Protein AF-A0A7X5QS63-F1 (afdb_monomer)

Organism: NCBI:txid345309

Secondary structure (DSSP, 8-state):
-PPPHHHHHHHHHHHHHHHHHHHHH--SHHHHHHHHHHHHHHHHHHS-TTTHHHHHHHHHHHHHHTT------------

Sequence (79 aa):
MAFTREQLTARLEALDGALPRLRAEYPDDDEFWNAFASEADFAIECAGSDDYDWVNAQVDALLHKHGIEVRGDESPTDG

Structure (mmCIF, N/CA/C/O backbone):
data_AF-A0A7X5QS63-F1
#
_entry.id   AF-A0A7X5QS63-F1
#
loop_
_atom_site.group_PDB
_atom_site.id
_atom_site.type_symbol
_atom_site.label_atom_id
_atom_site.label_alt_id
_atom_site.label_comp_id
_atom_site.label_asym_id
_atom_site.label_entity_id
_atom_site.label_seq_id
_atom_site.pdbx_PDB_ins_code
_atom_site.Cartn_x
_atom_site.Cartn_y
_atom_site.Cartn_z
_atom_site.occupancy
_atom_site.B_iso_or_equiv
_atom_site.auth_seq_id
_atom_site.auth_comp_id
_atom_site.auth_asym_id
_atom_site.auth_atom_id
_atom_site.pdbx_PDB_model_num
ATOM 1 N N . MET A 1 1 ? 2.362 1.814 -21.147 1.00 67.06 1 MET A N 1
ATOM 2 C CA . MET A 1 1 ? 3.705 1.291 -20.819 1.00 67.06 1 MET A CA 1
ATOM 3 C C . MET A 1 1 ? 3.643 0.854 -19.374 1.00 67.06 1 MET A C 1
ATOM 5 O O . MET A 1 1 ? 3.155 1.643 -18.578 1.00 67.06 1 MET A O 1
ATOM 9 N N . ALA A 1 2 ? 4.054 -0.375 -19.070 1.00 84.31 2 ALA A N 1
ATOM 10 C CA . ALA A 1 2 ? 4.118 -0.853 -17.693 1.00 84.31 2 ALA A CA 1
ATOM 11 C C . ALA A 1 2 ? 5.239 -0.137 -16.928 1.00 84.31 2 ALA A C 1
ATOM 13 O O . ALA A 1 2 ? 6.243 0.269 -17.525 1.00 84.31 2 ALA A O 1
ATOM 14 N N . PHE A 1 3 ? 5.059 0.032 -15.624 1.00 88.12 3 PHE A N 1
ATOM 15 C CA . PHE A 1 3 ? 6.096 0.550 -14.743 1.00 88.12 3 PHE A CA 1
ATOM 16 C C . PHE A 1 3 ? 7.238 -0.457 -14.624 1.00 88.12 3 PHE A C 1
ATOM 18 O O . PHE A 1 3 ? 7.053 -1.663 -14.766 1.00 88.12 3 PHE A O 1
ATOM 25 N N . THR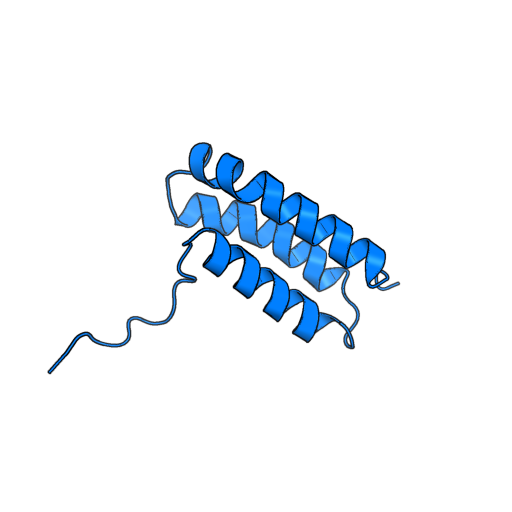 A 1 4 ? 8.443 0.048 -14.371 1.00 90.88 4 THR A N 1
ATOM 26 C CA . THR A 1 4 ? 9.577 -0.819 -14.042 1.00 90.88 4 THR A CA 1
ATOM 27 C C . THR A 1 4 ? 9.439 -1.332 -12.616 1.00 90.88 4 THR A C 1
ATOM 29 O O . THR A 1 4 ? 8.803 -0.697 -11.772 1.00 90.88 4 THR A O 1
ATOM 32 N N . ARG A 1 5 ? 10.118 -2.440 -12.313 1.00 88.88 5 ARG A N 1
ATOM 33 C CA . ARG A 1 5 ? 10.148 -3.011 -10.964 1.00 88.88 5 ARG A CA 1
ATOM 34 C C . ARG A 1 5 ? 10.556 -2.004 -9.891 1.00 88.88 5 ARG A C 1
ATOM 36 O O . ARG A 1 5 ? 9.948 -1.971 -8.837 1.00 88.88 5 ARG A O 1
ATOM 43 N N . GLU A 1 6 ? 11.523 -1.134 -10.176 1.00 91.62 6 GLU A N 1
ATOM 44 C CA . GLU A 1 6 ? 11.937 -0.061 -9.258 1.00 91.62 6 GLU A CA 1
ATOM 45 C C . GLU A 1 6 ? 10.811 0.946 -8.976 1.00 91.62 6 GLU A C 1
ATOM 47 O O . GLU A 1 6 ? 10.617 1.349 -7.832 1.00 91.62 6 GLU A O 1
ATOM 52 N N . GLN A 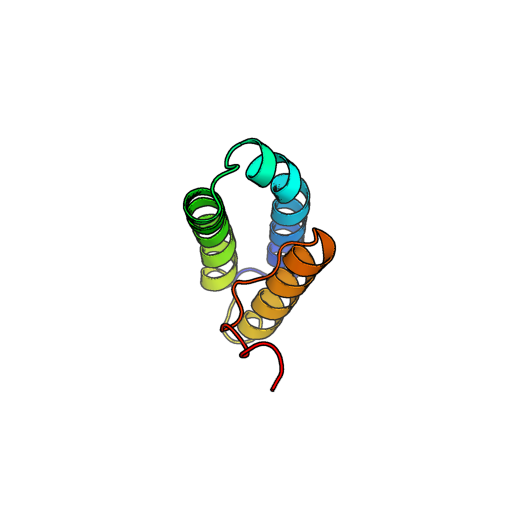1 7 ? 10.037 1.324 -10.000 1.00 90.81 7 GLN A N 1
ATOM 53 C CA . GLN A 1 7 ? 8.896 2.231 -9.839 1.00 90.81 7 GLN A CA 1
ATOM 54 C C . GLN A 1 7 ? 7.764 1.571 -9.046 1.00 90.81 7 GLN A C 1
ATOM 56 O O . GLN A 1 7 ? 7.150 2.226 -8.206 1.00 90.81 7 GLN A O 1
ATOM 61 N N . LEU A 1 8 ? 7.509 0.281 -9.284 1.00 90.81 8 LEU A N 1
ATOM 62 C CA . LEU A 1 8 ? 6.534 -0.501 -8.523 1.00 90.81 8 LEU A CA 1
ATOM 63 C C . LEU A 1 8 ? 6.970 -0.652 -7.058 1.00 90.81 8 LEU A C 1
ATOM 65 O O . LEU A 1 8 ? 6.171 -0.388 -6.165 1.00 90.81 8 LEU A O 1
ATOM 69 N N . THR A 1 9 ? 8.243 -0.974 -6.800 1.00 91.56 9 THR A N 1
ATOM 70 C CA . THR A 1 9 ? 8.809 -1.058 -5.444 1.00 91.56 9 THR A CA 1
ATOM 71 C C . THR A 1 9 ? 8.642 0.253 -4.687 1.00 91.56 9 THR A C 1
ATOM 73 O O . THR A 1 9 ? 8.067 0.246 -3.605 1.00 91.56 9 THR A O 1
ATOM 76 N N . ALA A 1 10 ? 9.050 1.386 -5.270 1.00 91.75 10 ALA A N 1
ATOM 77 C CA . ALA A 1 10 ? 8.927 2.688 -4.611 1.00 91.75 10 ALA A CA 1
ATOM 78 C C . ALA A 1 10 ? 7.468 3.030 -4.254 1.00 91.75 10 ALA A C 1
ATOM 80 O O . ALA A 1 10 ? 7.192 3.698 -3.258 1.00 91.75 10 ALA A O 1
ATOM 81 N N . ARG A 1 11 ? 6.516 2.562 -5.068 1.00 90.31 11 ARG A N 1
ATOM 82 C CA . ARG A 1 11 ? 5.083 2.771 -4.849 1.00 90.31 11 ARG A CA 1
ATOM 83 C C . ARG A 1 11 ? 4.530 1.866 -3.748 1.00 90.31 11 ARG A C 1
ATOM 85 O O . ARG A 1 11 ? 3.772 2.340 -2.911 1.00 90.31 11 ARG A O 1
ATOM 92 N N . LEU A 1 12 ? 4.971 0.611 -3.699 1.00 91.38 12 LEU A N 1
ATOM 93 C CA . LEU A 1 12 ? 4.662 -0.323 -2.614 1.00 91.38 12 LEU A CA 1
ATOM 94 C C . LEU A 1 12 ? 5.255 0.142 -1.275 1.00 91.38 12 LEU A C 1
ATOM 96 O O . LEU A 1 12 ? 4.589 0.051 -0.251 1.00 91.38 12 LEU A O 1
ATOM 100 N N . GLU A 1 13 ? 6.466 0.699 -1.272 1.00 92.31 13 GLU A N 1
ATOM 101 C CA . GLU A 1 13 ? 7.071 1.300 -0.075 1.00 92.31 13 GLU A CA 1
ATOM 102 C C . GLU A 1 13 ? 6.294 2.535 0.405 1.00 92.31 13 GLU A C 1
ATOM 104 O O . GLU A 1 13 ? 6.107 2.731 1.607 1.00 92.31 13 GLU A O 1
ATOM 109 N N . ALA A 1 14 ? 5.793 3.357 -0.522 1.00 91.06 14 ALA A N 1
ATOM 110 C CA . ALA A 1 14 ? 4.920 4.473 -0.174 1.00 91.06 14 ALA A CA 1
ATOM 111 C C . ALA A 1 14 ? 3.591 3.987 0.434 1.00 91.06 14 ALA A C 1
ATOM 113 O O . ALA A 1 14 ? 3.146 4.550 1.436 1.00 91.06 14 ALA A O 1
ATOM 114 N N . LEU A 1 15 ? 2.998 2.923 -0.122 1.00 90.25 15 LEU A N 1
ATOM 115 C CA . LEU A 1 15 ? 1.791 2.289 0.412 1.00 90.25 15 LEU A CA 1
ATOM 116 C C . LEU A 1 15 ? 2.030 1.720 1.821 1.00 90.25 15 LEU A C 1
ATOM 118 O O . LEU A 1 15 ? 1.240 1.983 2.723 1.00 90.25 15 LEU A O 1
ATOM 122 N N . ASP A 1 16 ? 3.153 1.031 2.044 1.00 91.44 16 ASP A N 1
ATOM 123 C CA . ASP A 1 16 ? 3.571 0.514 3.357 1.00 91.44 16 ASP A CA 1
ATOM 124 C C . ASP A 1 16 ? 3.666 1.614 4.422 1.00 91.44 16 ASP A C 1
ATOM 126 O O . ASP A 1 16 ? 3.183 1.449 5.542 1.00 91.44 16 ASP A O 1
ATOM 130 N N . GLY A 1 17 ? 4.265 2.756 4.074 1.00 91.44 17 GLY A N 1
ATOM 131 C CA . GLY A 1 17 ? 4.359 3.906 4.973 1.00 91.44 17 GLY A CA 1
ATOM 132 C C . GLY A 1 17 ? 3.018 4.612 5.204 1.00 91.44 17 GLY A C 1
ATOM 133 O O . GLY A 1 17 ? 2.806 5.201 6.267 1.00 91.44 17 GLY A O 1
ATOM 134 N N . ALA A 1 18 ? 2.109 4.555 4.228 1.00 89.81 18 ALA A N 1
ATOM 135 C CA . ALA A 1 18 ? 0.785 5.161 4.311 1.00 89.81 18 ALA A CA 1
ATOM 136 C C . ALA A 1 18 ? -0.213 4.308 5.108 1.00 89.81 18 ALA A C 1
ATOM 138 O O . ALA A 1 18 ? -1.070 4.877 5.782 1.00 89.81 18 ALA A O 1
ATOM 139 N N . LEU A 1 19 ? -0.083 2.977 5.092 1.00 89.12 19 LEU A N 1
ATOM 140 C CA . LEU A 1 19 ? -0.978 2.026 5.764 1.00 89.12 19 LEU A CA 1
ATOM 141 C C . LEU A 1 19 ? -1.337 2.376 7.220 1.00 89.12 19 LEU A C 1
ATOM 143 O O . LEU A 1 19 ? -2.530 2.449 7.520 1.00 89.12 19 LEU A O 1
ATOM 147 N N . PRO A 1 20 ? -0.385 2.657 8.133 1.00 88.81 20 PRO A N 1
ATOM 148 C CA . PRO A 1 20 ? -0.728 2.992 9.517 1.00 88.81 20 PRO A CA 1
ATOM 149 C C . PRO A 1 20 ? -1.527 4.296 9.631 1.00 88.81 20 PRO A C 1
ATOM 151 O O . PRO A 1 20 ? -2.397 4.418 10.493 1.00 88.81 20 PRO A O 1
ATOM 154 N N . ARG A 1 21 ? -1.270 5.271 8.750 1.00 89.56 21 ARG A N 1
ATOM 155 C CA . ARG A 1 21 ? -2.056 6.507 8.689 1.00 89.56 21 ARG A CA 1
ATOM 156 C C . ARG A 1 21 ? -3.446 6.242 8.117 1.00 89.56 21 ARG A C 1
ATOM 158 O O . ARG A 1 21 ? -4.415 6.744 8.672 1.00 89.56 21 ARG A O 1
ATOM 165 N N . LEU A 1 22 ? -3.540 5.449 7.052 1.00 88.25 22 LEU A N 1
ATOM 166 C CA . LEU A 1 22 ? -4.800 5.079 6.411 1.00 88.25 22 LEU A CA 1
ATOM 167 C C . LEU A 1 22 ? -5.715 4.355 7.404 1.00 88.25 22 LEU A C 1
ATOM 169 O O . LEU A 1 22 ? -6.884 4.690 7.514 1.00 88.25 22 LEU A O 1
ATOM 173 N N . ARG A 1 23 ? -5.162 3.441 8.210 1.00 86.56 23 ARG A N 1
ATOM 174 C CA . ARG A 1 23 ? -5.905 2.737 9.264 1.00 86.56 23 ARG A CA 1
ATOM 175 C C . ARG A 1 23 ? -6.370 3.656 10.398 1.00 86.56 23 ARG A C 1
ATOM 177 O O . ARG A 1 23 ? -7.400 3.399 11.010 1.00 86.56 23 ARG A O 1
ATOM 184 N N . ALA A 1 24 ? -5.615 4.711 10.697 1.00 89.19 24 ALA A N 1
ATOM 185 C CA . ALA A 1 24 ? -6.015 5.708 11.688 1.00 89.19 24 ALA A CA 1
ATOM 186 C C . ALA A 1 24 ? -7.082 6.680 11.150 1.00 89.19 24 ALA A C 1
ATOM 188 O O . ALA A 1 24 ? -7.914 7.155 11.920 1.00 89.19 24 ALA A O 1
ATOM 189 N N . GLU A 1 25 ? -7.041 6.992 9.851 1.00 91.25 25 GLU A N 1
ATOM 190 C CA . GLU A 1 25 ? -7.982 7.893 9.172 1.00 91.25 25 GLU A CA 1
ATOM 191 C C . GLU A 1 25 ? -9.309 7.191 8.839 1.00 91.25 25 GLU A C 1
ATOM 193 O O . GLU A 1 25 ? -10.370 7.795 8.988 1.00 91.25 25 GLU A O 1
ATOM 198 N N . TYR A 1 26 ? -9.246 5.903 8.491 1.00 89.62 26 TYR A N 1
ATOM 199 C CA . TYR A 1 26 ? -10.382 5.035 8.181 1.00 89.62 26 TYR A CA 1
ATOM 200 C C . TYR A 1 26 ? -10.436 3.866 9.181 1.00 89.62 26 TYR A C 1
ATOM 202 O O . TYR A 1 26 ? -9.878 2.794 8.923 1.00 89.62 26 TYR A O 1
ATOM 210 N N . PR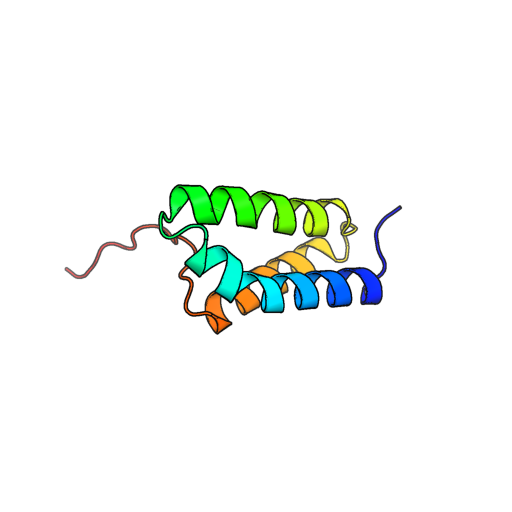O A 1 27 ? -11.059 4.062 10.359 1.00 84.31 27 PRO A N 1
ATOM 211 C CA . PRO A 1 27 ? -11.225 2.993 11.342 1.00 84.31 27 PRO A CA 1
ATOM 212 C C . PRO A 1 27 ? -12.269 1.956 10.908 1.00 84.31 27 PRO A C 1
ATOM 214 O O . PRO A 1 27 ? -12.252 0.840 11.422 1.00 84.31 27 PRO A O 1
ATOM 217 N N . ASP A 1 28 ? -13.175 2.324 9.998 1.00 88.56 28 ASP A N 1
ATOM 218 C CA . ASP A 1 28 ? -14.116 1.399 9.376 1.00 88.56 28 ASP A CA 1
ATOM 219 C C . ASP A 1 28 ? -13.394 0.551 8.323 1.00 88.56 28 ASP A C 1
ATOM 221 O O . ASP A 1 28 ? -12.674 1.076 7.468 1.00 88.56 28 ASP A O 1
ATOM 225 N N . ASP A 1 29 ? -13.558 -0.770 8.403 1.00 84.81 29 ASP A N 1
ATOM 226 C CA . ASP A 1 29 ? -12.872 -1.695 7.506 1.00 84.81 29 ASP A CA 1
ATOM 227 C C . ASP A 1 29 ? -13.290 -1.488 6.046 1.00 84.81 29 ASP A C 1
ATOM 229 O O . ASP A 1 29 ? -12.432 -1.529 5.168 1.00 84.81 29 ASP A O 1
ATOM 233 N N . ASP A 1 30 ? -14.567 -1.229 5.758 1.00 87.75 30 ASP A N 1
ATOM 234 C CA . ASP A 1 30 ? -15.040 -1.072 4.382 1.00 87.75 30 ASP A CA 1
ATO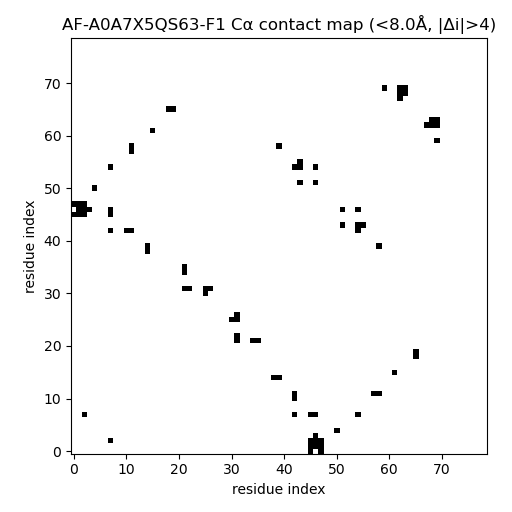M 235 C C . ASP A 1 30 ? -14.538 0.248 3.761 1.00 87.75 30 ASP A C 1
ATOM 237 O O . ASP A 1 30 ? -14.133 0.264 2.594 1.00 87.75 30 ASP A O 1
ATOM 241 N N . GLU A 1 31 ? -14.456 1.333 4.541 1.00 89.31 31 GLU A N 1
ATOM 242 C CA . GLU A 1 31 ? -13.821 2.587 4.099 1.00 89.31 31 GLU A CA 1
ATOM 243 C C . GLU A 1 31 ? -12.304 2.434 3.901 1.00 89.31 31 GLU A C 1
ATOM 245 O O . GLU A 1 31 ? -11.762 2.893 2.890 1.00 89.31 31 GLU A O 1
ATOM 250 N N . PHE A 1 32 ? -11.622 1.745 4.824 1.00 89.75 32 PHE A N 1
ATOM 251 C CA . PHE A 1 32 ? -10.195 1.441 4.710 1.00 89.75 32 PHE A CA 1
ATOM 252 C C . PHE A 1 32 ? -9.903 0.642 3.438 1.00 89.75 32 PHE A C 1
ATOM 254 O O . PHE A 1 32 ? -9.029 1.026 2.659 1.00 89.75 32 PHE A O 1
ATOM 261 N N . TRP A 1 33 ? -10.645 -0.445 3.202 1.00 88.81 33 TRP A N 1
ATOM 262 C CA . TRP A 1 33 ? -10.452 -1.294 2.030 1.00 88.81 33 TRP A CA 1
ATOM 263 C C . TRP A 1 33 ? -10.761 -0.548 0.737 1.00 88.81 33 TRP A C 1
ATOM 265 O O . TRP A 1 33 ? -10.058 -0.758 -0.246 1.00 88.81 33 TRP A O 1
ATOM 275 N N . ASN A 1 34 ? -11.743 0.359 0.724 1.00 89.94 34 ASN A N 1
ATOM 276 C CA . ASN A 1 34 ? -12.024 1.187 -0.448 1.00 89.94 34 ASN A CA 1
ATOM 277 C C . ASN A 1 34 ? -10.847 2.117 -0.792 1.00 89.94 34 ASN A C 1
ATOM 279 O O . ASN A 1 34 ? -10.408 2.167 -1.943 1.00 89.94 34 ASN A O 1
ATOM 283 N N . ALA A 1 35 ? -10.302 2.808 0.213 1.00 89.75 35 ALA A N 1
ATOM 284 C CA . ALA A 1 35 ? -9.163 3.704 0.035 1.00 89.75 35 ALA A CA 1
ATOM 285 C C . ALA A 1 35 ? -7.883 2.936 -0.344 1.00 89.75 35 ALA A C 1
ATOM 287 O O . ALA A 1 35 ? -7.172 3.330 -1.270 1.00 89.75 35 ALA A O 1
ATOM 288 N N . PHE A 1 36 ? -7.617 1.811 0.324 1.00 89.94 36 PHE A N 1
ATOM 289 C CA . PHE A 1 36 ? -6.474 0.947 0.041 1.00 89.94 36 PHE A CA 1
ATOM 290 C C . PHE A 1 36 ? -6.551 0.315 -1.352 1.00 89.94 36 PHE A C 1
ATOM 292 O O . PHE A 1 36 ? -5.566 0.341 -2.087 1.00 89.94 36 PHE A O 1
ATOM 299 N N . ALA A 1 37 ? -7.714 -0.225 -1.734 1.00 88.50 37 ALA A N 1
ATOM 300 C CA . ALA A 1 37 ? -7.906 -0.858 -3.033 1.00 88.50 37 ALA A CA 1
ATOM 301 C C . ALA A 1 37 ? -7.631 0.124 -4.171 1.00 88.50 37 ALA A C 1
ATOM 303 O O . ALA A 1 37 ? -6.980 -0.255 -5.127 1.00 88.50 37 ALA A O 1
ATOM 304 N N . SER A 1 38 ? -8.031 1.392 -4.048 1.00 88.88 38 SER A N 1
ATOM 305 C CA . SER A 1 38 ? -7.733 2.414 -5.062 1.00 88.88 38 SER A CA 1
ATOM 306 C C . SER A 1 38 ? -6.221 2.611 -5.291 1.00 88.88 38 SER A C 1
ATOM 308 O O . SER A 1 38 ? -5.757 2.675 -6.430 1.00 88.88 38 SER A O 1
ATOM 310 N N . GLU A 1 39 ? -5.427 2.665 -4.217 1.00 87.00 39 GLU A N 1
ATOM 311 C CA . GLU A 1 39 ? -3.962 2.795 -4.297 1.00 87.00 39 GLU A CA 1
ATOM 312 C C . GLU A 1 39 ? -3.293 1.512 -4.826 1.00 87.00 39 GLU A C 1
ATOM 314 O O . GLU A 1 39 ? -2.390 1.576 -5.668 1.00 87.00 39 GLU A O 1
ATOM 319 N N . ALA A 1 40 ? -3.742 0.344 -4.357 1.00 88.44 40 ALA A N 1
ATOM 320 C CA . ALA A 1 40 ? -3.214 -0.953 -4.775 1.00 88.44 40 ALA A CA 1
ATOM 321 C C . ALA A 1 40 ? -3.557 -1.269 -6.240 1.00 88.44 40 ALA A C 1
ATOM 323 O O . ALA A 1 40 ? -2.679 -1.679 -6.998 1.00 88.44 40 ALA A O 1
ATOM 324 N N . ASP A 1 41 ? -4.796 -1.015 -6.660 1.00 88.19 41 ASP A N 1
ATOM 325 C CA . ASP A 1 41 ? -5.276 -1.217 -8.028 1.00 88.19 41 ASP A CA 1
ATOM 326 C C . ASP A 1 41 ? -4.482 -0.353 -9.007 1.00 88.19 41 ASP A C 1
ATOM 328 O O . ASP A 1 41 ? -4.010 -0.847 -10.024 1.00 88.19 41 ASP A O 1
ATOM 332 N N . PHE A 1 42 ? -4.163 0.892 -8.640 1.00 87.31 42 PHE A N 1
ATOM 333 C CA . PHE A 1 42 ? -3.283 1.726 -9.454 1.00 87.31 42 PHE A CA 1
ATOM 334 C C . PHE A 1 42 ? -1.887 1.107 -9.651 1.00 87.31 42 PHE A C 1
ATOM 336 O O . PHE A 1 42 ? -1.320 1.190 -10.743 1.00 87.31 42 PHE A O 1
ATOM 343 N N . ALA A 1 43 ? -1.301 0.501 -8.612 1.00 86.12 43 ALA A N 1
ATOM 344 C CA . ALA A 1 43 ? -0.012 -0.182 -8.728 1.00 86.12 43 ALA A CA 1
ATOM 345 C C . ALA A 1 43 ? -0.107 -1.445 -9.602 1.00 86.12 43 ALA A C 1
ATOM 347 O O . ALA A 1 43 ? 0.814 -1.718 -10.372 1.00 86.12 43 ALA A O 1
ATOM 348 N N . ILE A 1 44 ? -1.222 -2.172 -9.513 1.00 85.94 44 ILE A N 1
ATOM 349 C CA . ILE A 1 44 ? -1.510 -3.389 -10.277 1.00 85.94 44 ILE A CA 1
ATOM 350 C C . ILE A 1 44 ? -1.777 -3.073 -11.758 1.00 85.94 44 ILE A C 1
ATOM 352 O O . ILE A 1 44 ? -1.179 -3.700 -12.625 1.00 85.94 44 ILE A O 1
ATOM 356 N N . GLU A 1 45 ? -2.596 -2.068 -12.061 1.00 87.31 45 GLU A N 1
ATOM 357 C CA . GLU A 1 45 ? -2.880 -1.575 -13.419 1.00 87.31 45 GLU A CA 1
ATOM 358 C C . GLU A 1 45 ? -1.613 -1.041 -14.105 1.00 87.31 45 GLU A C 1
ATOM 360 O O . GLU A 1 45 ? -1.431 -1.162 -15.320 1.00 87.31 45 GLU A O 1
ATOM 365 N N . CYS A 1 46 ? -0.705 -0.443 -13.326 1.00 86.69 46 CYS A N 1
ATOM 366 C CA . CYS A 1 46 ? 0.596 -0.008 -13.827 1.00 86.69 46 CYS A CA 1
ATOM 367 C C . CYS A 1 46 ? 1.596 -1.165 -13.966 1.00 86.69 46 CYS A C 1
ATOM 369 O O . CYS A 1 46 ? 2.589 -1.016 -14.689 1.00 86.69 46 CYS A O 1
ATOM 371 N N . ALA A 1 47 ? 1.368 -2.294 -13.292 1.00 87.44 47 ALA A N 1
ATOM 372 C CA . ALA A 1 47 ? 2.189 -3.482 -13.435 1.00 87.44 47 ALA A CA 1
ATOM 373 C C . ALA A 1 47 ? 1.901 -4.154 -14.783 1.00 87.44 47 ALA A C 1
ATOM 375 O O . ALA A 1 47 ? 0.762 -4.306 -15.218 1.00 87.44 47 ALA A O 1
ATOM 376 N N . GLY A 1 48 ? 2.960 -4.555 -15.482 1.00 83.19 48 GLY A N 1
ATOM 377 C CA . GLY A 1 48 ? 2.810 -5.402 -16.661 1.00 83.19 48 GLY A CA 1
ATOM 378 C C . GLY A 1 48 ? 2.377 -6.811 -16.260 1.00 83.19 48 GLY A C 1
ATOM 379 O O . GLY A 1 48 ? 2.501 -7.198 -15.100 1.00 83.19 48 GLY A O 1
ATOM 380 N N . SER A 1 49 ? 1.939 -7.612 -17.231 1.00 83.56 49 SER A N 1
ATOM 381 C CA . SER A 1 49 ? 1.541 -9.008 -16.997 1.00 83.56 49 SER A CA 1
ATOM 382 C C . SER A 1 49 ? 2.629 -9.845 -16.304 1.00 83.56 49 SER A C 1
ATOM 384 O O . SER A 1 49 ? 2.297 -10.734 -15.529 1.00 83.56 49 SER A O 1
ATOM 386 N N . ASP A 1 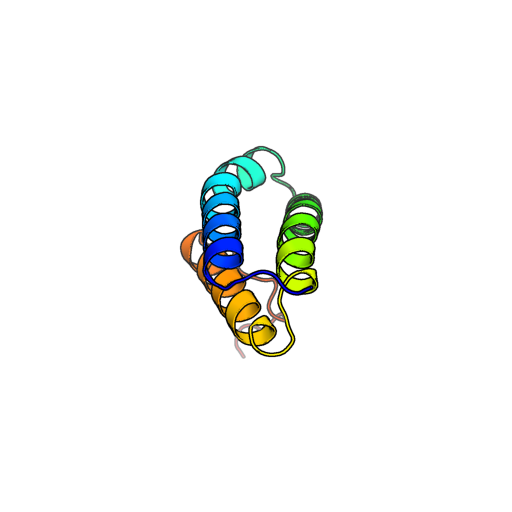50 ? 3.908 -9.539 -16.538 1.00 86.12 50 ASP A N 1
ATOM 387 C CA . ASP A 1 50 ? 5.054 -10.203 -15.902 1.00 86.12 50 ASP A CA 1
ATOM 388 C C . ASP A 1 50 ? 5.219 -9.878 -14.405 1.00 86.12 50 ASP A C 1
ATOM 390 O O . ASP A 1 50 ? 5.704 -10.715 -13.645 1.00 86.12 50 ASP A O 1
ATOM 394 N N . ASP A 1 51 ? 4.823 -8.678 -13.969 1.00 89.38 51 ASP A N 1
ATOM 395 C CA . ASP A 1 51 ? 4.988 -8.213 -12.584 1.00 89.38 51 ASP A CA 1
ATOM 396 C C .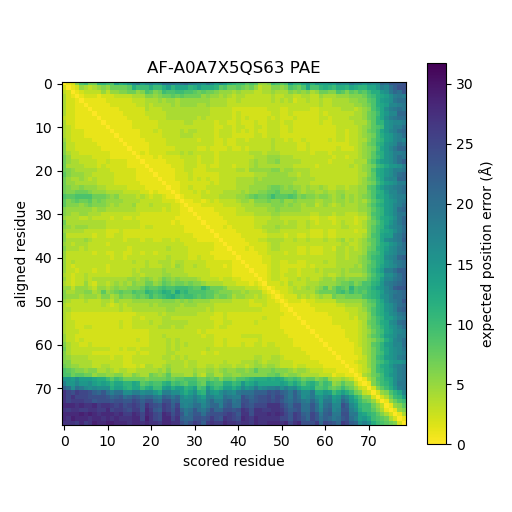 ASP A 1 51 ? 3.669 -8.206 -11.797 1.00 89.38 51 ASP A C 1
ATOM 398 O O . ASP A 1 51 ? 3.692 -7.990 -10.589 1.00 89.38 51 ASP A O 1
ATOM 402 N N . TYR A 1 52 ? 2.532 -8.481 -12.443 1.00 87.81 52 TYR A N 1
ATOM 403 C CA . TYR A 1 52 ? 1.209 -8.517 -11.813 1.00 87.81 52 TYR A CA 1
ATOM 404 C C . TYR A 1 52 ? 1.169 -9.438 -10.584 1.00 87.81 52 TYR A C 1
ATOM 406 O O . TYR A 1 52 ? 0.772 -9.013 -9.499 1.00 87.81 52 TYR A O 1
ATOM 414 N N . ASP A 1 53 ? 1.612 -10.688 -10.740 1.00 89.88 53 ASP A N 1
ATOM 415 C CA . ASP A 1 53 ? 1.610 -11.686 -9.660 1.00 89.88 53 ASP A CA 1
ATOM 416 C C . ASP A 1 53 ? 2.548 -11.269 -8.518 1.00 89.88 53 ASP A C 1
ATOM 418 O O . ASP A 1 53 ? 2.201 -11.336 -7.339 1.00 89.88 53 ASP A O 1
ATOM 422 N N . TRP A 1 54 ? 3.707 -10.708 -8.877 1.00 90.69 54 TRP A N 1
ATOM 423 C CA . TRP A 1 54 ? 4.660 -10.192 -7.905 1.00 90.69 54 TRP A CA 1
ATOM 424 C C . TRP A 1 54 ? 4.104 -8.999 -7.120 1.00 90.69 54 TRP A C 1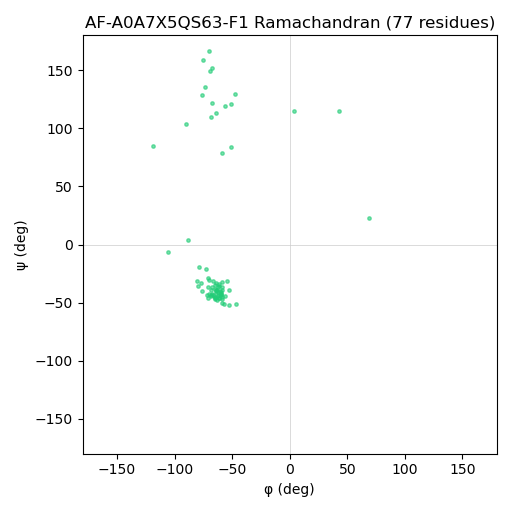
ATOM 426 O O . TRP A 1 54 ? 4.237 -8.973 -5.899 1.00 90.69 54 TRP A O 1
ATOM 436 N N . VAL A 1 55 ? 3.461 -8.029 -7.779 1.00 91.25 55 VAL A N 1
ATOM 437 C CA . VAL A 1 55 ? 2.843 -6.880 -7.100 1.00 91.25 55 VAL A CA 1
ATOM 438 C C . VAL A 1 55 ? 1.746 -7.352 -6.152 1.00 91.25 55 VAL A C 1
ATOM 440 O O . VAL A 1 55 ? 1.733 -6.914 -5.006 1.00 91.25 55 VAL A O 1
ATOM 443 N N . ASN A 1 56 ? 0.892 -8.291 -6.569 1.00 89.69 56 ASN A N 1
ATOM 444 C CA . ASN A 1 56 ? -0.134 -8.866 -5.694 1.00 89.69 56 ASN A CA 1
ATOM 445 C C . ASN A 1 56 ? 0.476 -9.534 -4.452 1.00 89.69 56 ASN A C 1
ATOM 447 O O . ASN A 1 56 ? 0.053 -9.247 -3.334 1.00 89.69 56 ASN A O 1
ATOM 451 N N . ALA A 1 57 ? 1.517 -10.355 -4.623 1.00 90.62 57 ALA A N 1
ATOM 452 C CA . ALA A 1 57 ? 2.205 -10.995 -3.501 1.00 90.62 57 ALA A CA 1
ATOM 453 C C . ALA A 1 57 ? 2.856 -9.977 -2.547 1.00 90.62 57 ALA A C 1
ATOM 455 O O . ALA A 1 57 ? 2.862 -10.168 -1.331 1.00 90.62 57 ALA A O 1
ATOM 456 N N . GLN A 1 58 ? 3.394 -8.875 -3.078 1.00 91.94 58 GLN A N 1
ATOM 457 C CA . GLN A 1 58 ? 3.942 -7.804 -2.249 1.00 91.94 58 GLN A CA 1
ATOM 458 C C . GLN A 1 58 ? 2.847 -7.073 -1.471 1.00 91.94 58 GLN A C 1
ATOM 460 O O . GLN A 1 58 ? 3.035 -6.811 -0.288 1.00 91.94 58 GLN A O 1
ATOM 465 N N . VAL A 1 59 ? 1.719 -6.754 -2.108 1.00 90.38 59 VAL A N 1
ATOM 466 C CA . VAL A 1 59 ? 0.564 -6.110 -1.464 1.00 90.38 59 VAL A CA 1
ATOM 467 C C . VAL A 1 59 ? 0.042 -6.973 -0.309 1.00 90.38 59 VAL A C 1
ATOM 469 O O . VAL A 1 59 ? -0.150 -6.454 0.790 1.00 90.38 59 VAL A O 1
ATOM 472 N N . ASP A 1 60 ? -0.094 -8.285 -0.510 1.00 89.38 60 ASP A N 1
ATOM 473 C CA . ASP A 1 60 ? -0.492 -9.231 0.543 1.00 89.38 60 ASP A CA 1
ATOM 474 C C . ASP A 1 60 ? 0.514 -9.256 1.709 1.00 89.38 60 ASP A C 1
ATOM 476 O O . ASP A 1 60 ? 0.145 -9.108 2.877 1.00 89.38 60 ASP A O 1
ATOM 480 N N . ALA A 1 61 ? 1.814 -9.314 1.397 1.00 90.50 61 ALA A N 1
ATOM 481 C CA . ALA A 1 61 ? 2.870 -9.272 2.405 1.00 90.50 61 ALA A CA 1
ATOM 482 C C . ALA A 1 61 ? 2.868 -7.967 3.223 1.00 90.50 61 ALA A C 1
ATOM 484 O O . ALA A 1 61 ? 3.162 -7.994 4.422 1.00 90.50 61 ALA A O 1
ATOM 485 N N . LEU A 1 62 ? 2.532 -6.827 2.605 1.00 90.00 62 LEU A N 1
ATOM 486 C CA . LEU A 1 62 ? 2.372 -5.552 3.309 1.00 90.00 62 LEU A CA 1
ATOM 487 C C . LEU A 1 62 ? 1.205 -5.613 4.297 1.00 90.00 62 LEU A C 1
ATOM 489 O O . LEU A 1 62 ? 1.368 -5.244 5.458 1.00 90.00 62 LEU A O 1
ATOM 493 N N . LEU A 1 63 ? 0.049 -6.119 3.873 1.00 87.62 63 LEU A N 1
ATOM 494 C CA . LEU A 1 63 ? -1.124 -6.238 4.740 1.00 87.62 63 LEU A CA 1
ATOM 495 C C . LEU A 1 63 ? -0.830 -7.153 5.934 1.00 87.62 63 LEU A C 1
ATOM 497 O O . LEU A 1 63 ? -1.035 -6.751 7.081 1.00 87.62 63 LEU A O 1
ATOM 501 N N . HIS A 1 64 ? -0.218 -8.313 5.683 1.00 88.31 64 HIS A N 1
ATOM 502 C CA . HIS A 1 64 ? 0.199 -9.236 6.735 1.00 88.31 64 HIS A CA 1
ATOM 503 C C . HIS A 1 64 ? 1.197 -8.598 7.716 1.00 88.31 64 HIS A C 1
ATOM 505 O O . HIS A 1 64 ? 1.056 -8.742 8.931 1.00 88.31 64 HIS A O 1
ATOM 511 N N . LYS A 1 65 ? 2.179 -7.835 7.214 1.00 89.19 65 LYS A N 1
ATOM 512 C CA . LYS A 1 65 ? 3.157 -7.103 8.041 1.00 89.19 65 LYS A CA 1
ATOM 513 C C . LYS A 1 65 ? 2.490 -6.111 8.999 1.00 89.19 65 LYS A C 1
ATOM 515 O O . LYS A 1 65 ? 2.973 -5.942 10.118 1.00 89.19 65 LYS A O 1
ATOM 520 N N . HIS A 1 66 ? 1.403 -5.465 8.578 1.00 87.12 66 HIS A N 1
ATOM 521 C CA . HIS A 1 66 ? 0.634 -4.532 9.413 1.00 87.12 66 HIS A CA 1
ATOM 522 C C . HIS A 1 66 ? -0.466 -5.215 10.240 1.00 87.12 66 HIS A C 1
ATOM 524 O O . HIS A 1 66 ? -1.203 -4.532 10.948 1.00 87.12 66 HIS A O 1
ATOM 530 N N . GLY A 1 67 ? -0.567 -6.550 10.194 1.00 86.44 67 GLY A N 1
ATOM 531 C CA . GLY A 1 67 ? -1.596 -7.312 10.906 1.00 86.44 67 GLY A CA 1
ATOM 532 C C . GLY A 1 67 ? -3.003 -7.095 10.348 1.00 86.44 67 GLY A C 1
ATOM 533 O O . GLY A 1 67 ? -3.982 -7.261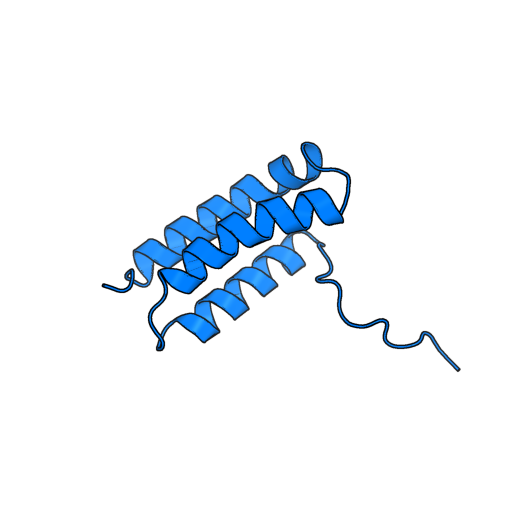 11.070 1.00 86.44 67 GLY A O 1
ATOM 534 N N . ILE A 1 68 ? -3.101 -6.677 9.087 1.00 84.00 68 ILE A N 1
ATOM 535 C CA . ILE A 1 68 ? -4.363 -6.481 8.386 1.00 84.00 68 ILE A CA 1
ATOM 536 C C . ILE A 1 68 ? -4.691 -7.808 7.722 1.00 84.00 68 ILE A C 1
ATOM 538 O O . ILE A 1 68 ? -4.087 -8.191 6.720 1.00 84.00 68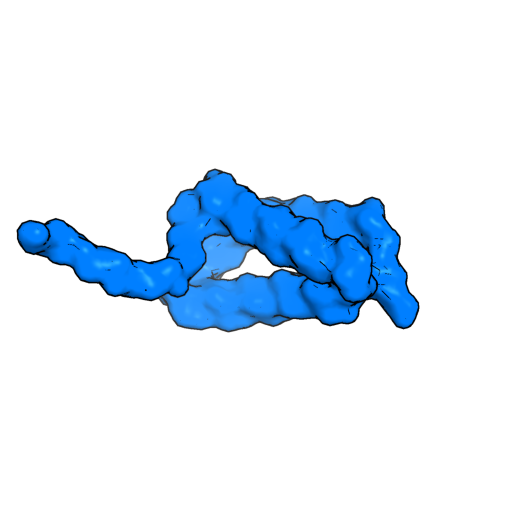 ILE A O 1
ATOM 542 N N . GLU A 1 69 ? -5.630 -8.531 8.316 1.00 77.75 69 GLU A N 1
ATOM 543 C CA . GLU A 1 69 ? -6.163 -9.739 7.711 1.00 77.75 69 GLU A CA 1
ATOM 544 C C . GLU A 1 69 ? -6.955 -9.314 6.475 1.00 77.75 69 GLU A C 1
ATOM 546 O O . GLU A 1 69 ? -8.011 -8.683 6.582 1.00 77.75 69 GLU A O 1
ATOM 551 N N . VAL A 1 70 ? -6.428 -9.627 5.284 1.00 66.56 70 VAL A N 1
ATOM 552 C CA . VAL A 1 70 ? -7.248 -9.673 4.068 1.00 66.56 70 VAL A CA 1
ATOM 553 C C . VAL A 1 70 ? -8.474 -10.480 4.457 1.00 66.56 70 VAL A C 1
ATOM 555 O O . VAL A 1 70 ? -8.289 -11.533 5.066 1.00 66.56 70 VAL A O 1
ATOM 558 N N . ARG A 1 71 ? -9.692 -9.977 4.192 1.00 63.03 71 ARG A N 1
ATOM 559 C CA . ARG A 1 71 ? -10.942 -10.725 4.419 1.00 63.03 71 ARG A CA 1
ATOM 560 C C . ARG A 1 71 ? -10.882 -12.009 3.581 1.00 63.03 71 ARG A C 1
ATOM 562 O O . ARG A 1 71 ? -11.424 -12.087 2.485 1.00 63.03 71 ARG A O 1
ATOM 569 N N . GLY A 1 72 ? -10.146 -12.992 4.074 1.00 50.38 72 GLY A N 1
ATOM 570 C CA . GLY A 1 72 ? -10.229 -14.369 3.686 1.00 50.38 72 GLY A CA 1
ATOM 571 C C . GLY A 1 72 ? -11.586 -14.802 4.177 1.00 50.38 72 GLY A C 1
ATOM 572 O O . GLY A 1 72 ? -11.912 -14.598 5.346 1.00 50.38 72 GLY A O 1
ATOM 573 N N . ASP A 1 73 ? -12.385 -15.273 3.228 1.00 46.41 73 ASP A N 1
ATOM 574 C CA . ASP A 1 73 ? -13.346 -16.348 3.407 1.00 46.41 73 ASP A CA 1
ATOM 575 C C . ASP A 1 73 ? -13.398 -16.837 4.853 1.00 46.41 73 ASP A C 1
ATOM 577 O O . ASP A 1 73 ? -12.400 -17.342 5.377 1.00 46.41 73 ASP A O 1
ATOM 581 N N . GLU A 1 74 ? -14.549 -16.628 5.483 1.00 42.78 74 GLU A N 1
ATOM 582 C CA . GLU A 1 74 ? -14.927 -17.207 6.761 1.00 42.78 74 GLU A CA 1
ATOM 583 C C . GLU A 1 74 ? -14.694 -18.722 6.665 1.00 42.78 74 GLU A C 1
ATOM 585 O O . GLU A 1 74 ? -15.588 -19.497 6.340 1.00 42.78 74 GLU A O 1
ATOM 590 N N . SER A 1 75 ? -13.461 -19.167 6.897 1.00 48.97 75 SER A N 1
ATOM 591 C CA . SER A 1 75 ? -13.167 -20.571 7.084 1.00 48.97 75 SER A CA 1
ATOM 592 C C . SER A 1 75 ? -13.914 -20.911 8.360 1.00 48.97 75 SER A C 1
ATOM 594 O O . SER A 1 75 ? -13.596 -20.321 9.399 1.00 48.97 75 SER A O 1
ATOM 596 N N . PRO A 1 76 ? -14.958 -21.758 8.293 1.00 49.28 76 PRO A N 1
ATOM 597 C CA . PRO A 1 76 ? -15.817 -21.994 9.431 1.00 49.28 76 PRO A CA 1
ATOM 598 C C . PRO A 1 76 ? -14.931 -22.460 10.576 1.00 49.28 76 PRO A C 1
ATOM 600 O O . PRO A 1 76 ? -14.201 -23.447 10.470 1.00 49.28 76 PRO A O 1
ATOM 603 N N . THR A 1 77 ? -14.955 -21.681 11.648 1.00 62.66 77 THR A N 1
ATOM 604 C CA . THR A 1 77 ? -14.415 -22.056 12.939 1.00 62.66 77 THR A CA 1
ATOM 605 C C . THR A 1 77 ? -14.984 -23.420 13.311 1.00 62.66 77 THR A C 1
ATOM 607 O O . THR A 1 77 ? -16.197 -23.575 13.385 1.00 62.66 77 THR A O 1
ATOM 610 N N . ASP A 1 78 ? -14.077 -24.374 13.507 1.00 50.28 78 ASP A N 1
ATOM 611 C CA . ASP A 1 78 ? -14.149 -25.491 14.454 1.00 50.28 78 ASP A CA 1
ATOM 612 C C . ASP A 1 78 ? -15.490 -26.248 14.587 1.00 50.28 78 ASP A C 1
ATOM 614 O O . ASP A 1 78 ? -16.485 -25.743 15.115 1.00 50.28 78 ASP A O 1
ATOM 618 N N . GLY A 1 79 ? -15.464 -27.527 14.202 1.00 47.88 79 GLY A N 1
ATOM 619 C CA . GLY A 1 79 ? -16.460 -28.537 14.565 1.00 47.88 79 GLY A CA 1
ATOM 620 C C . GLY A 1 79 ? -15.844 -29.926 14.618 1.00 47.88 79 GLY A C 1
ATOM 621 O O . GLY A 1 79 ? -15.307 -30.354 13.572 1.00 47.88 79 GLY A O 1
#

pLDDT: mean 83.85, std 12.59, range [42.78, 92.31]

Solvent-accessible surface area (backbone atoms only — not comparable to full-atom values): 4676 Å² total; per-residue (Å²): 130,58,55,52,71,68,59,50,48,57,49,51,53,50,49,58,69,40,45,68,55,46,48,69,75,29,76,49,66,71,58,30,50,54,58,47,46,57,58,51,47,53,55,44,74,33,31,35,85,89,40,33,67,56,51,52,53,50,54,51,51,47,34,54,74,73,69,44,76,73,89,63,74,85,70,77,77,83,132

Nearest PDB structures (foldseek):
  7zmg-assembly1_P  TM=4.089E-01  e=9.725E+00  Thermochaetoides thermophila DSM 1495

Mean predicted aligned error: 6.45 Å

Foldseek 3Di:
DADDPVVLVVLLVVLLVCLVVLCVVCVDPVSSCVVSCVSLVVSLVSHDPVCNVVSVVSSVVSCVVVVNDDPPDPPDPDD

Radius of gyration: 13.84 Å; Cα contacts (8 Å, |Δi|>4): 44; chains: 1; bounding box: 28×36×35 Å